Protein AF-D9VL06-F1 (afdb_monomer_lite)

Structure (mmCIF, N/CA/C/O backbone):
data_AF-D9VL06-F1
#
_entry.id   AF-D9VL06-F1
#
loop_
_atom_site.group_PDB
_atom_site.id
_atom_site.type_symbol
_atom_site.label_atom_id
_atom_site.label_alt_id
_atom_site.label_comp_id
_atom_site.label_asym_id
_atom_site.label_entity_id
_atom_site.label_seq_id
_atom_site.pdbx_PDB_ins_code
_atom_site.Cartn_x
_atom_site.Cartn_y
_atom_site.Cartn_z
_atom_site.occupancy
_atom_site.B_iso_or_equiv
_atom_site.auth_seq_id
_atom_site.auth_comp_id
_atom_site.auth_asym_id
_atom_site.auth_atom_id
_atom_site.pdbx_PDB_model_num
ATOM 1 N N . MET A 1 1 ? -12.650 -24.054 -22.545 1.00 39.91 1 MET A N 1
ATOM 2 C CA . MET A 1 1 ? -13.601 -25.017 -21.950 1.00 39.91 1 MET A CA 1
ATOM 3 C C . MET A 1 1 ? -14.525 -24.221 -21.032 1.00 39.91 1 MET A C 1
ATOM 5 O O . MET A 1 1 ? -14.039 -23.654 -20.067 1.00 39.91 1 MET A O 1
ATOM 9 N N . ARG A 1 2 ? -15.790 -24.009 -21.418 1.00 37.31 2 ARG A N 1
ATOM 10 C CA . ARG A 1 2 ? -16.759 -23.158 -20.698 1.00 37.31 2 ARG A CA 1
ATOM 11 C C . ARG A 1 2 ? -17.796 -24.065 -20.039 1.00 37.31 2 ARG A C 1
ATOM 13 O O . ARG A 1 2 ? -18.449 -24.823 -20.748 1.00 37.31 2 ARG A O 1
ATOM 20 N N . ILE A 1 3 ? -17.927 -23.996 -18.718 1.00 48.12 3 ILE A N 1
ATOM 21 C CA . ILE A 1 3 ? -18.960 -24.718 -17.970 1.00 48.12 3 ILE A CA 1
ATOM 22 C C . ILE A 1 3 ? -20.124 -23.751 -17.758 1.00 48.12 3 ILE A C 1
ATOM 24 O O . ILE A 1 3 ? -19.982 -22.718 -17.113 1.00 48.12 3 ILE A O 1
ATOM 28 N N . ILE A 1 4 ? -21.262 -24.087 -18.355 1.00 55.28 4 ILE A N 1
ATOM 29 C CA . ILE A 1 4 ? -22.570 -23.475 -18.121 1.00 55.28 4 ILE A CA 1
ATOM 30 C C . ILE A 1 4 ? -23.351 -24.499 -17.296 1.00 55.28 4 ILE A C 1
ATOM 32 O O . ILE A 1 4 ? -23.363 -25.664 -17.698 1.00 55.28 4 ILE A O 1
ATOM 36 N N . ARG A 1 5 ? -24.032 -24.080 -16.218 1.00 48.81 5 ARG A N 1
ATOM 37 C CA . ARG A 1 5 ? -25.463 -24.367 -15.959 1.00 48.81 5 ARG A CA 1
ATOM 38 C C . ARG A 1 5 ? -25.897 -23.992 -14.537 1.00 48.81 5 ARG A C 1
ATOM 40 O O . ARG A 1 5 ? -25.453 -24.569 -13.554 1.00 48.81 5 ARG A O 1
ATOM 47 N N . ASN A 1 6 ? -26.819 -23.032 -14.521 1.00 50.09 6 ASN A N 1
ATOM 48 C CA . ASN A 1 6 ? -27.829 -22.691 -13.524 1.00 50.09 6 ASN A CA 1
ATOM 49 C C . ASN A 1 6 ? -28.241 -23.837 -12.590 1.00 50.09 6 ASN A C 1
ATOM 51 O O . ASN A 1 6 ? -28.622 -24.908 -13.061 1.00 50.09 6 ASN A O 1
ATOM 55 N N . VAL A 1 7 ? -28.338 -23.537 -11.294 1.00 49.31 7 VAL A N 1
ATOM 56 C CA . VAL A 1 7 ? -29.141 -24.321 -10.351 1.00 49.31 7 VAL A CA 1
ATOM 57 C C . VAL A 1 7 ? -30.227 -23.403 -9.792 1.00 49.31 7 VAL A C 1
ATOM 59 O O . VAL A 1 7 ? -30.005 -22.637 -8.860 1.00 49.31 7 VAL A O 1
ATOM 62 N N . LEU A 1 8 ? -31.399 -23.447 -10.431 1.00 49.72 8 LEU A N 1
ATOM 63 C CA . LEU A 1 8 ? -32.665 -23.104 -9.788 1.00 49.72 8 LEU A CA 1
ATOM 64 C C . LEU A 1 8 ? -33.000 -24.229 -8.803 1.00 49.72 8 LEU A C 1
ATOM 66 O O . LEU A 1 8 ? -32.895 -25.402 -9.155 1.00 49.72 8 LEU A O 1
ATOM 70 N N . GLY A 1 9 ? -33.458 -23.871 -7.608 1.00 40.81 9 GLY A N 1
ATOM 71 C CA . GLY A 1 9 ? -33.908 -24.837 -6.610 1.00 40.81 9 GLY A CA 1
ATOM 72 C C . GLY A 1 9 ? -34.769 -24.202 -5.528 1.00 40.81 9 GLY A C 1
ATOM 73 O O . GLY A 1 9 ? -34.495 -24.371 -4.348 1.00 40.81 9 GLY A O 1
ATOM 74 N N . SER A 1 10 ? -35.785 -23.433 -5.923 1.00 49.25 10 SER A N 1
ATOM 75 C CA . SER A 1 10 ? -36.881 -23.042 -5.036 1.00 49.25 10 SER A CA 1
ATOM 76 C C . SER A 1 10 ? -37.826 -24.233 -4.874 1.00 49.25 10 SER A C 1
ATOM 78 O O . SER A 1 10 ? -38.452 -24.649 -5.846 1.00 49.25 10 SER A O 1
ATOM 80 N N . VAL A 1 11 ? -37.953 -24.769 -3.660 1.00 53.16 11 VAL A N 1
ATOM 81 C CA . VAL A 1 11 ? -39.028 -25.707 -3.308 1.00 53.16 11 VAL A CA 1
ATOM 82 C C . VAL A 1 11 ? -39.594 -25.267 -1.966 1.00 53.16 11 VAL A C 1
ATOM 84 O O . VAL A 1 11 ? -38.891 -25.237 -0.960 1.00 53.16 11 VAL A O 1
ATOM 87 N N . GLY A 1 12 ? -40.852 -24.837 -1.992 1.00 39.97 12 GLY A N 1
ATOM 88 C CA . GLY A 1 12 ? -41.603 -24.455 -0.807 1.00 39.97 12 GLY A CA 1
ATOM 89 C C . GLY A 1 12 ? -42.244 -25.651 -0.115 1.00 39.97 12 GLY A C 1
ATOM 90 O O . GLY A 1 12 ? -42.338 -26.737 -0.679 1.00 39.97 12 GLY A O 1
ATOM 91 N N . ALA A 1 13 ? -42.753 -25.410 1.088 1.00 47.31 13 ALA A N 1
ATOM 92 C CA . ALA A 1 13 ? -43.867 -26.155 1.655 1.00 47.31 13 ALA A CA 1
ATOM 93 C C . ALA A 1 13 ? -44.513 -25.292 2.744 1.00 47.31 13 ALA A C 1
ATOM 95 O O . ALA A 1 13 ? -43.945 -25.072 3.811 1.00 47.31 13 ALA A O 1
ATOM 96 N N . ALA A 1 14 ? -45.693 -24.766 2.429 1.00 45.00 14 ALA A N 1
ATOM 97 C CA . ALA A 1 14 ? -46.603 -24.170 3.390 1.00 45.00 14 ALA A CA 1
ATOM 98 C C . ALA A 1 14 ? -47.186 -25.275 4.283 1.00 45.00 14 ALA A C 1
ATOM 100 O O . ALA A 1 14 ? -47.654 -26.292 3.774 1.00 45.00 14 ALA A O 1
ATOM 101 N N . ALA A 1 15 ? -47.204 -25.059 5.597 1.00 46.97 15 ALA A N 1
ATOM 102 C CA . ALA A 1 15 ? -47.982 -25.866 6.527 1.00 46.97 15 ALA A CA 1
ATOM 103 C C . ALA A 1 15 ? -49.122 -25.001 7.074 1.00 46.97 15 ALA A C 1
ATOM 105 O O . ALA A 1 15 ? -48.915 -24.120 7.906 1.00 46.97 15 ALA A O 1
ATOM 106 N N . ALA A 1 16 ? -50.325 -25.235 6.555 1.00 49.78 16 ALA A N 1
ATOM 107 C CA . ALA A 1 16 ? -51.566 -24.745 7.130 1.00 49.78 16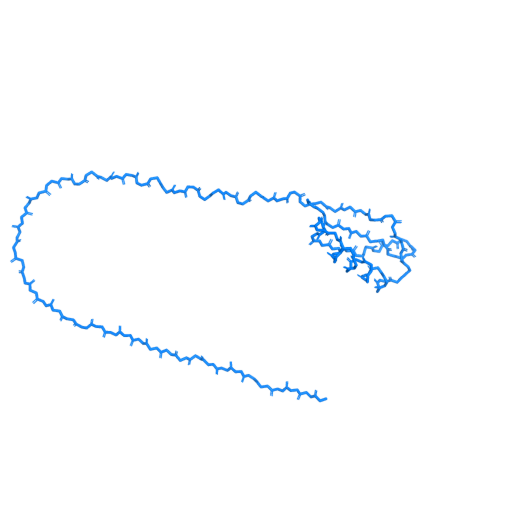 ALA A CA 1
ATOM 108 C C . ALA A 1 16 ? -51.993 -25.691 8.263 1.00 49.78 16 ALA A C 1
ATOM 110 O O . ALA A 1 16 ? -52.064 -26.901 8.051 1.00 49.78 16 ALA A O 1
ATOM 111 N N . LEU A 1 17 ? -52.316 -25.154 9.442 1.00 44.66 17 LEU A N 1
ATOM 112 C CA . LEU A 1 17 ? -53.091 -25.869 10.457 1.00 44.66 17 LEU A CA 1
ATOM 113 C C . LEU A 1 17 ? -54.409 -25.135 10.686 1.00 44.66 17 LEU A C 1
ATOM 115 O O . LEU A 1 17 ? -54.441 -23.947 11.000 1.00 44.66 17 LEU A O 1
ATOM 119 N N . ALA A 1 18 ? -55.491 -25.878 10.485 1.00 49.19 18 ALA A N 1
ATOM 120 C CA . ALA A 1 18 ? -56.860 -25.431 10.611 1.00 49.19 18 ALA A CA 1
ATOM 121 C C . ALA A 1 18 ? -57.425 -25.726 12.014 1.00 49.19 18 ALA A C 1
ATOM 123 O O . ALA A 1 18 ? -57.203 -26.799 12.563 1.00 49.19 18 ALA A O 1
ATOM 124 N N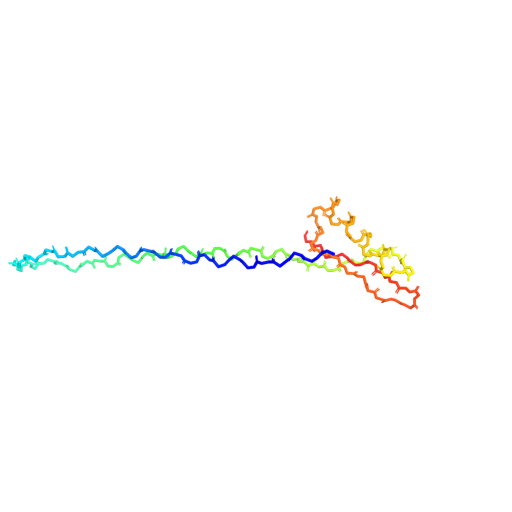 . LEU A 1 19 ? -58.224 -24.766 12.490 1.00 45.94 19 LEU A N 1
ATOM 125 C CA . LEU A 1 19 ? -59.485 -24.894 13.237 1.00 45.94 19 LEU A CA 1
ATOM 126 C C . LEU A 1 19 ? -59.538 -25.592 14.616 1.00 45.94 19 LEU A C 1
ATOM 128 O O . LEU A 1 19 ? -59.469 -26.811 14.720 1.00 45.94 19 LEU A O 1
ATOM 132 N N . ALA A 1 20 ? -59.948 -24.823 15.633 1.00 39.97 20 ALA A N 1
ATOM 133 C CA . ALA A 1 20 ? -60.982 -25.240 16.589 1.00 39.97 20 ALA A CA 1
ATOM 134 C C . ALA A 1 20 ? -61.674 -24.002 17.196 1.00 39.97 20 ALA A C 1
ATOM 136 O O . ALA A 1 20 ? -61.021 -23.097 17.710 1.00 39.97 20 ALA A O 1
ATOM 137 N N . ILE A 1 21 ? -63.003 -23.962 17.090 1.00 51.47 21 ILE A N 1
ATOM 138 C CA . ILE A 1 21 ? -63.904 -22.918 17.596 1.00 51.47 21 ILE A CA 1
ATOM 139 C C . ILE A 1 21 ? -64.467 -23.394 18.938 1.00 51.47 21 ILE A C 1
ATOM 141 O O . ILE A 1 21 ? -65.059 -24.468 18.968 1.00 51.47 21 ILE A O 1
ATOM 145 N N . THR A 1 22 ? -64.402 -22.582 19.996 1.00 42.94 22 THR A N 1
ATOM 146 C CA . THR A 1 22 ? -65.333 -22.669 21.141 1.00 42.94 22 THR A CA 1
ATOM 147 C C . THR A 1 22 ? -65.564 -21.288 21.755 1.00 42.94 22 THR A C 1
ATOM 149 O O . THR A 1 22 ? -64.626 -20.520 21.950 1.00 42.94 22 THR A O 1
ATOM 152 N N . ALA A 1 23 ? -66.834 -20.983 22.021 1.00 40.19 23 ALA A N 1
ATOM 153 C CA . ALA A 1 23 ? -67.360 -19.687 22.429 1.00 40.19 23 ALA A CA 1
ATOM 154 C C . ALA A 1 23 ? -67.140 -19.325 23.921 1.00 40.19 23 ALA A C 1
ATOM 156 O O . ALA A 1 23 ? -67.032 -20.190 24.784 1.00 40.19 23 ALA A O 1
ATOM 157 N N . THR A 1 24 ? -67.131 -18.005 24.145 1.00 49.12 24 THR A N 1
ATOM 158 C CA . THR A 1 24 ? -67.166 -17.130 25.349 1.00 49.12 24 THR A CA 1
ATOM 159 C C . THR A 1 24 ? -67.880 -17.628 26.625 1.00 49.12 24 THR A C 1
ATOM 161 O O . THR A 1 24 ? -68.875 -18.344 26.519 1.00 49.12 24 THR A O 1
ATOM 164 N N . PRO A 1 25 ? -67.484 -17.135 27.825 1.00 43.47 25 PRO A N 1
ATOM 165 C CA . PRO A 1 25 ? -68.121 -15.927 28.391 1.00 43.47 25 PRO A CA 1
ATOM 166 C C . PRO A 1 25 ? -67.163 -14.869 28.987 1.00 43.47 25 PRO A C 1
ATOM 168 O O . PRO A 1 25 ? -66.007 -15.129 29.305 1.00 43.47 25 PRO A O 1
ATOM 171 N N . ALA A 1 26 ? -67.695 -13.650 29.113 1.00 52.34 26 ALA A N 1
ATOM 172 C CA . ALA A 1 26 ? -67.057 -12.439 29.621 1.00 52.34 26 ALA A CA 1
ATOM 173 C C . ALA A 1 26 ? 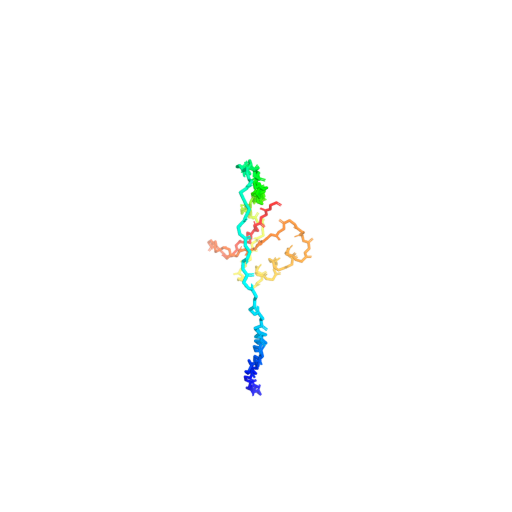-66.636 -12.515 31.103 1.00 52.34 26 ALA A C 1
ATOM 175 O O . ALA A 1 26 ? -67.406 -12.965 31.950 1.00 52.34 26 ALA A O 1
ATOM 176 N N . ALA A 1 27 ? -65.465 -11.952 31.417 1.00 41.81 27 ALA A N 1
ATOM 177 C CA . ALA A 1 27 ? -65.058 -11.558 32.764 1.00 41.81 27 ALA A CA 1
ATOM 178 C C . ALA A 1 27 ? -64.237 -10.259 32.686 1.00 41.81 27 ALA A C 1
ATOM 180 O O . ALA A 1 27 ? -63.230 -10.184 31.985 1.00 41.81 27 ALA A O 1
ATOM 181 N N . ALA A 1 28 ? -64.704 -9.222 33.378 1.00 51.72 28 ALA A N 1
ATOM 182 C CA . ALA A 1 28 ? -64.006 -7.954 33.539 1.00 51.72 28 ALA A CA 1
ATOM 183 C C . ALA A 1 28 ? -62.849 -8.103 34.541 1.00 51.72 28 ALA A C 1
ATOM 185 O O . ALA A 1 28 ? -63.082 -8.580 35.650 1.00 51.72 28 ALA A O 1
ATOM 186 N N . ALA A 1 29 ? -61.637 -7.652 34.194 1.00 40.28 29 ALA A N 1
ATOM 187 C CA . ALA A 1 29 ? -60.569 -7.405 35.167 1.00 40.28 29 ALA A CA 1
ATOM 188 C C . ALA A 1 29 ? -59.453 -6.490 34.613 1.00 40.28 29 ALA A C 1
ATOM 190 O O . ALA A 1 29 ? -58.722 -6.880 33.713 1.00 40.28 29 ALA A O 1
ATOM 191 N N . ALA A 1 30 ? -59.343 -5.313 35.245 1.00 43.62 30 ALA A N 1
ATOM 192 C CA . ALA A 1 30 ? -58.181 -4.436 35.459 1.00 43.62 30 ALA A CA 1
ATOM 193 C C . ALA A 1 30 ? -57.375 -3.852 34.264 1.00 43.62 30 ALA A C 1
ATOM 195 O O . ALA A 1 30 ? -57.004 -4.563 33.333 1.00 43.62 30 ALA A O 1
ATOM 196 N N . PRO A 1 31 ? -56.994 -2.554 34.321 1.00 42.50 31 PRO A N 1
ATOM 197 C CA . PRO A 1 31 ? -56.030 -1.982 33.388 1.00 42.50 31 PRO A CA 1
ATOM 198 C C . PRO A 1 31 ? -54.645 -2.586 33.649 1.00 42.50 31 PRO A C 1
ATOM 200 O O . PRO A 1 31 ? -54.041 -2.371 34.700 1.00 42.50 31 PRO A O 1
ATOM 203 N N . ALA A 1 32 ? -54.143 -3.360 32.687 1.00 43.59 32 ALA A N 1
ATOM 204 C CA . ALA A 1 32 ? -52.770 -3.836 32.693 1.00 43.59 32 ALA A CA 1
ATOM 205 C C . ALA A 1 32 ? -51.832 -2.636 32.512 1.00 43.59 32 ALA A C 1
ATOM 207 O O . ALA A 1 32 ? -51.859 -1.960 31.483 1.00 43.59 32 ALA A O 1
ATOM 208 N N . ALA A 1 33 ? -51.019 -2.362 33.532 1.00 49.59 33 ALA A N 1
ATOM 209 C CA . ALA A 1 33 ? -49.938 -1.397 33.452 1.00 49.59 33 ALA A CA 1
ATOM 210 C C . ALA A 1 33 ? -49.018 -1.784 32.285 1.00 49.59 33 ALA A C 1
ATOM 212 O O . ALA A 1 33 ? -48.392 -2.845 32.296 1.00 49.59 33 ALA A O 1
ATOM 213 N N . THR A 1 34 ? -48.957 -0.932 31.265 1.00 48.75 34 THR A N 1
ATOM 214 C CA . THR A 1 34 ? -47.991 -1.040 30.176 1.00 48.75 34 THR A CA 1
ATOM 215 C C . THR A 1 34 ? -46.601 -0.859 30.766 1.00 48.75 34 THR A C 1
ATOM 217 O O . THR A 1 34 ? -46.160 0.262 31.017 1.00 48.75 34 THR A O 1
ATOM 220 N N . ALA A 1 35 ? -45.919 -1.972 31.025 1.00 51.50 35 ALA A N 1
ATOM 221 C CA . ALA A 1 35 ? -44.491 -1.965 31.264 1.00 51.50 35 ALA A CA 1
ATOM 222 C C . ALA A 1 35 ? -43.825 -1.439 29.988 1.00 51.50 35 ALA A C 1
ATOM 224 O O . ALA A 1 35 ? -43.812 -2.114 28.958 1.00 51.50 35 ALA A O 1
ATOM 225 N N . SER A 1 36 ? -43.318 -0.209 30.047 1.00 51.03 36 SER A N 1
ATOM 226 C CA . SER A 1 36 ? -42.441 0.338 29.019 1.00 51.03 36 SER A CA 1
ATOM 227 C C . SER A 1 36 ? -41.179 -0.514 28.988 1.00 51.03 36 SER A C 1
ATOM 229 O O . SER A 1 36 ? -40.263 -0.326 29.786 1.00 51.03 36 SER A O 1
ATOM 231 N N . VAL A 1 37 ? -41.155 -1.493 28.087 1.00 50.72 37 VAL A N 1
ATOM 232 C CA . VAL A 1 37 ? -39.937 -2.213 27.736 1.00 50.72 37 VAL A CA 1
ATOM 233 C C . VAL A 1 37 ? -39.025 -1.183 27.085 1.00 50.72 37 VAL A C 1
ATOM 235 O O . VAL A 1 37 ? -39.258 -0.759 25.955 1.00 50.72 37 VAL A O 1
ATOM 238 N N . VAL A 1 38 ? -38.014 -0.730 27.828 1.00 59.31 38 VAL A N 1
ATOM 239 C CA . VAL A 1 38 ? -36.886 -0.001 27.252 1.00 59.31 38 VAL A CA 1
ATOM 240 C C . VAL A 1 38 ? -36.263 -0.952 26.239 1.00 59.31 38 VAL A C 1
ATOM 242 O O . VAL A 1 38 ? -35.669 -1.964 26.611 1.00 59.31 38 VAL A O 1
ATOM 245 N N . ALA A 1 39 ? -36.483 -0.673 24.955 1.00 60.75 39 ALA A N 1
ATOM 246 C CA . ALA A 1 39 ? -35.810 -1.389 23.889 1.00 60.75 39 ALA A CA 1
ATOM 247 C C . ALA A 1 39 ? -34.299 -1.253 24.129 1.00 60.75 39 ALA A C 1
ATOM 249 O O . ALA A 1 39 ? -33.843 -0.139 24.405 1.00 60.75 39 ALA A O 1
ATOM 250 N N . PRO A 1 40 ? -33.516 -2.344 24.061 1.00 57.03 40 PRO A N 1
ATOM 251 C CA . PRO A 1 40 ? -32.072 -2.221 24.116 1.00 57.03 40 PRO A CA 1
ATOM 252 C C . PRO A 1 40 ? -31.657 -1.324 22.954 1.00 57.03 40 PRO A C 1
ATOM 254 O O . PRO A 1 40 ? -31.856 -1.670 21.788 1.00 57.03 40 PRO A O 1
ATOM 257 N N . THR A 1 41 ? -31.134 -0.142 23.269 1.00 65.06 41 THR A N 1
ATOM 258 C CA . THR A 1 41 ? -30.496 0.718 22.282 1.00 65.06 41 THR A CA 1
ATOM 259 C C . THR A 1 41 ? -29.351 -0.103 21.715 1.00 65.06 41 THR A C 1
ATOM 261 O O . THR A 1 41 ? -28.400 -0.416 22.434 1.00 65.06 41 THR A O 1
ATOM 264 N N . ALA A 1 42 ? -29.479 -0.543 20.463 1.00 65.25 42 ALA A N 1
ATOM 265 C CA . ALA A 1 42 ? -28.385 -1.190 19.766 1.00 65.25 42 ALA A CA 1
ATOM 266 C C . ALA A 1 42 ? -27.206 -0.218 19.822 1.00 65.25 42 ALA A C 1
ATOM 268 O O . ALA A 1 42 ? -27.300 0.890 19.295 1.00 65.25 42 ALA A O 1
ATOM 269 N N . ALA A 1 43 ? -26.147 -0.591 20.544 1.00 64.06 43 ALA A N 1
ATOM 270 C CA . ALA A 1 43 ? -24.918 0.179 20.547 1.00 64.06 43 ALA A CA 1
ATOM 271 C C . ALA A 1 43 ? -24.474 0.287 19.089 1.00 64.06 43 ALA A C 1
ATOM 273 O O . ALA A 1 43 ? -24.269 -0.735 18.428 1.00 64.06 43 ALA A O 1
ATOM 274 N N . GLU A 1 44 ? -24.417 1.514 18.574 1.00 64.19 44 GLU A N 1
ATOM 275 C CA . GLU A 1 44 ? -23.932 1.770 17.226 1.00 64.19 44 GLU A CA 1
ATOM 276 C C . GLU A 1 44 ? -22.553 1.110 17.107 1.00 64.19 44 GLU A C 1
ATOM 278 O O . GLU A 1 44 ? -21.705 1.329 17.985 1.00 64.19 44 GLU A O 1
ATOM 283 N N . PRO A 1 45 ? -22.321 0.247 16.100 1.00 57.56 45 PRO A N 1
ATOM 284 C CA . PRO A 1 45 ? -21.016 -0.361 15.931 1.00 57.56 45 PRO A CA 1
ATOM 285 C C . PRO A 1 45 ? -20.018 0.779 15.782 1.00 57.56 45 PRO A C 1
ATOM 287 O O . PRO A 1 45 ? -20.152 1.617 14.891 1.00 57.56 45 PRO A O 1
ATOM 290 N N . SER A 1 46 ? -19.058 0.847 16.701 1.00 61.16 46 SER A N 1
ATOM 291 C CA . SER A 1 46 ? -18.029 1.875 16.685 1.00 61.16 46 SER A CA 1
ATOM 292 C C . SER A 1 46 ? -17.283 1.756 15.360 1.00 61.16 46 SER A C 1
ATOM 294 O O . SER A 1 46 ? -16.507 0.821 15.163 1.00 61.16 46 SER A O 1
ATOM 296 N N . ALA A 1 47 ? -17.577 2.651 14.415 1.00 64.81 47 ALA A N 1
ATOM 297 C CA . ALA A 1 47 ? -16.895 2.676 13.136 1.00 64.81 47 ALA A CA 1
ATOM 298 C C . ALA A 1 47 ? -15.420 2.977 13.418 1.00 64.81 47 ALA A C 1
ATOM 300 O O . ALA A 1 47 ? -15.083 4.058 13.905 1.00 64.81 47 ALA A O 1
ATOM 301 N N . LEU A 1 48 ? -14.545 2.002 13.162 1.00 70.81 48 LEU A N 1
ATOM 302 C CA . LEU A 1 48 ? -13.103 2.219 13.212 1.00 70.81 48 LEU A CA 1
ATOM 303 C C . LEU A 1 48 ? -12.777 3.377 12.265 1.00 70.81 48 LEU A C 1
ATOM 305 O O . LEU A 1 48 ? -13.229 3.394 11.117 1.00 70.81 48 LEU A O 1
ATOM 309 N N . ALA A 1 49 ? -12.038 4.373 12.755 1.00 80.56 49 ALA A N 1
ATOM 310 C CA . ALA A 1 49 ? -11.660 5.530 11.958 1.00 80.56 49 ALA A CA 1
ATOM 311 C C . ALA A 1 49 ? -10.637 5.100 10.896 1.00 80.56 49 ALA A C 1
ATOM 313 O O . ALA A 1 49 ? -9.432 5.097 11.136 1.00 80.56 49 ALA A O 1
ATOM 314 N N . LEU A 1 50 ? -11.132 4.710 9.721 1.00 90.31 50 LEU A N 1
ATOM 315 C CA . LEU A 1 50 ? -10.301 4.290 8.601 1.00 90.31 50 LEU A CA 1
ATOM 316 C C . LEU A 1 50 ? -9.673 5.508 7.912 1.00 90.31 50 LEU A C 1
ATOM 318 O O . LEU A 1 50 ? -10.381 6.408 7.457 1.00 90.31 50 LEU A O 1
ATOM 322 N N . TYR A 1 51 ? -8.350 5.516 7.765 1.00 91.69 51 TYR A N 1
ATOM 323 C CA . TYR A 1 51 ? -7.601 6.570 7.080 1.00 91.69 51 TYR A CA 1
ATOM 324 C C . TYR A 1 51 ? -6.668 6.005 6.008 1.00 91.69 51 TYR A C 1
ATOM 326 O O . TYR A 1 51 ? -6.151 4.895 6.111 1.00 91.69 51 TYR A O 1
ATOM 334 N N . TRP A 1 52 ? -6.432 6.792 4.958 1.00 94.69 52 TRP A N 1
ATOM 335 C CA . TRP A 1 52 ? -5.517 6.435 3.875 1.00 94.69 52 TRP A CA 1
ATOM 336 C C . TRP A 1 52 ? -4.111 6.961 4.156 1.00 94.69 52 TRP A C 1
ATOM 338 O O . TRP A 1 52 ? -3.921 8.155 4.377 1.00 94.69 52 TRP A O 1
ATOM 348 N N . SER A 1 53 ? -3.118 6.079 4.089 1.00 94.75 53 SER A N 1
ATOM 349 C CA . SER A 1 53 ? -1.710 6.401 4.312 1.00 94.75 53 SER A CA 1
ATOM 350 C C . SER A 1 53 ? -0.854 5.919 3.135 1.00 94.75 53 SER A C 1
ATOM 352 O O . SER A 1 53 ? -0.982 4.759 2.731 1.00 94.75 53 SER A O 1
ATOM 354 N N . PRO A 1 54 ? 0.012 6.771 2.557 1.00 94.06 54 PRO A N 1
ATOM 355 C CA . PRO A 1 54 ? 0.913 6.345 1.500 1.00 94.06 54 PRO A CA 1
ATOM 356 C C . PRO A 1 54 ? 2.005 5.448 2.083 1.00 94.06 54 PRO A C 1
ATOM 358 O O . PRO A 1 54 ? 2.627 5.759 3.098 1.00 94.06 54 PRO A O 1
ATOM 361 N N . THR A 1 55 ? 2.293 4.352 1.399 1.00 90.38 55 THR A N 1
ATOM 362 C CA . THR A 1 55 ? 3.569 3.664 1.581 1.00 90.38 55 THR A CA 1
ATOM 363 C C . THR A 1 55 ? 4.623 4.446 0.800 1.00 90.38 55 THR A C 1
ATOM 365 O O . THR A 1 55 ? 4.365 4.903 -0.313 1.00 90.38 55 THR A O 1
ATOM 368 N N . ASN A 1 56 ? 5.827 4.606 1.348 1.00 92.25 56 ASN A N 1
ATOM 369 C CA . ASN A 1 56 ? 6.951 5.243 0.643 1.00 92.25 56 ASN A CA 1
ATOM 370 C C . ASN A 1 56 ? 7.519 4.352 -0.487 1.00 92.25 56 ASN A C 1
ATOM 372 O O . ASN A 1 56 ? 8.705 4.419 -0.797 1.00 92.25 56 ASN A O 1
ATOM 376 N N . GLN A 1 57 ? 6.687 3.489 -1.077 1.00 92.69 57 GLN A N 1
ATOM 377 C CA . GLN A 1 57 ? 7.036 2.597 -2.173 1.00 92.69 57 GLN A CA 1
ATOM 378 C C . GLN A 1 57 ? 6.435 3.122 -3.477 1.00 92.69 57 GLN A C 1
ATOM 380 O O . GLN A 1 57 ? 5.247 3.454 -3.548 1.00 92.69 57 GLN A O 1
ATOM 385 N N . TYR A 1 58 ? 7.277 3.167 -4.504 1.00 95.62 58 TYR A N 1
ATOM 386 C CA . TYR A 1 58 ? 6.935 3.622 -5.844 1.00 95.62 58 TYR A CA 1
ATOM 387 C C . TYR A 1 58 ? 7.169 2.487 -6.832 1.00 95.62 58 TYR A C 1
ATOM 389 O O . TYR A 1 58 ? 8.168 1.772 -6.747 1.00 95.62 58 TYR A O 1
ATOM 397 N N . PHE A 1 59 ? 6.239 2.336 -7.766 1.00 95.69 59 PHE A N 1
ATOM 398 C CA . PHE A 1 59 ? 6.227 1.259 -8.741 1.00 95.69 59 PHE A CA 1
ATOM 399 C C . PHE A 1 59 ? 6.014 1.837 -10.132 1.00 95.69 59 PHE A C 1
ATOM 401 O O . PHE A 1 59 ? 5.119 2.650 -10.339 1.00 95.69 59 PHE A O 1
ATOM 408 N N . THR A 1 60 ? 6.794 1.387 -11.108 1.00 96.25 60 THR A N 1
ATOM 409 C CA . THR A 1 60 ? 6.609 1.791 -12.510 1.00 96.25 60 THR A CA 1
ATOM 410 C C . THR A 1 60 ? 5.301 1.240 -13.083 1.00 96.25 60 THR A C 1
ATOM 412 O O . THR A 1 60 ? 4.620 1.914 -13.852 1.00 96.25 60 THR A O 1
ATOM 415 N N . TYR A 1 61 ? 4.917 0.027 -12.677 1.00 95.62 61 TYR A N 1
ATOM 416 C CA . TYR A 1 61 ? 3.747 -0.678 -13.193 1.00 95.62 61 TYR A CA 1
ATOM 417 C C . TYR A 1 61 ? 2.677 -0.839 -12.120 1.00 95.62 61 TYR A C 1
ATOM 419 O O . TYR A 1 61 ? 2.976 -1.183 -10.973 1.00 95.62 61 TYR A O 1
ATOM 427 N N . LYS A 1 62 ? 1.412 -0.655 -12.518 1.00 94.75 62 LYS A N 1
ATOM 428 C CA . LYS A 1 62 ? 0.268 -0.834 -11.619 1.00 94.75 62 LYS A CA 1
ATOM 429 C C . LYS A 1 62 ? 0.205 -2.260 -11.060 1.00 94.75 62 LYS A C 1
ATOM 431 O O . LYS A 1 62 ? -0.005 -2.410 -9.867 1.00 94.75 62 LYS A O 1
ATOM 436 N N . SER A 1 63 ? 0.477 -3.278 -11.881 1.00 96.75 63 SER A N 1
ATOM 437 C CA . SER A 1 63 ? 0.452 -4.685 -11.452 1.00 96.75 63 SER A CA 1
ATOM 438 C C . SER A 1 63 ? 1.393 -4.961 -10.279 1.00 96.75 63 SER A C 1
ATOM 440 O O . SER A 1 63 ? 0.973 -5.536 -9.287 1.00 96.75 63 SER A O 1
ATOM 442 N N . THR A 1 64 ? 2.633 -4.466 -10.331 1.00 97.00 64 THR A N 1
ATOM 443 C CA . THR A 1 64 ? 3.600 -4.633 -9.233 1.00 97.00 64 THR A CA 1
ATOM 444 C C . THR A 1 64 ? 3.158 -3.906 -7.962 1.00 97.00 64 THR A C 1
ATOM 446 O O . THR A 1 64 ? 3.409 -4.376 -6.853 1.00 97.00 64 THR A O 1
ATOM 449 N N . CYS A 1 65 ? 2.490 -2.759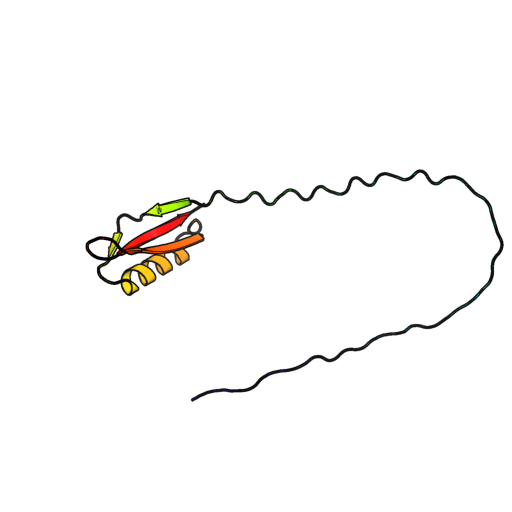 -8.112 1.00 96.81 65 CYS A N 1
ATOM 450 C CA . CYS A 1 65 ? 1.889 -2.055 -6.986 1.00 96.81 65 CYS A CA 1
ATOM 451 C C . CYS A 1 65 ? 0.729 -2.858 -6.374 1.00 96.81 65 CYS A C 1
ATOM 453 O O . CYS A 1 65 ? 0.661 -2.979 -5.151 1.00 96.81 65 CYS A O 1
ATOM 455 N N . ASP A 1 66 ? -0.144 -3.436 -7.206 1.00 96.69 66 ASP A N 1
ATOM 456 C CA . ASP A 1 66 ? -1.269 -4.261 -6.756 1.00 96.69 66 ASP A CA 1
ATOM 457 C C . ASP A 1 66 ? -0.774 -5.530 -6.041 1.00 96.69 66 ASP A C 1
ATOM 459 O O . ASP A 1 66 ? -1.260 -5.828 -4.951 1.00 96.69 66 ASP A O 1
ATOM 463 N N . ASP A 1 67 ? 0.240 -6.217 -6.584 1.00 97.81 67 ASP A N 1
ATOM 464 C CA . ASP A 1 67 ? 0.874 -7.386 -5.953 1.00 97.81 67 ASP A CA 1
ATOM 465 C C . ASP A 1 67 ? 1.437 -7.036 -4.568 1.00 97.81 67 ASP A C 1
ATOM 467 O O . ASP A 1 67 ? 1.279 -7.783 -3.597 1.00 97.81 67 ASP A O 1
ATOM 471 N N . ARG A 1 68 ? 2.073 -5.861 -4.439 1.00 97.12 68 ARG A N 1
ATOM 472 C CA . ARG A 1 68 ? 2.563 -5.388 -3.140 1.00 97.12 68 ARG A CA 1
ATOM 473 C C . ARG A 1 68 ? 1.415 -5.047 -2.191 1.00 97.12 68 ARG A C 1
ATOM 475 O O . ARG A 1 68 ? 1.534 -5.309 -0.995 1.00 97.12 68 ARG A O 1
ATOM 482 N N . GLY A 1 69 ? 0.341 -4.446 -2.691 1.00 96.44 69 GLY A N 1
ATOM 483 C CA . GLY A 1 69 ? -0.849 -4.138 -1.904 1.00 96.44 69 GLY A CA 1
ATOM 484 C C . GLY A 1 69 ? -1.515 -5.393 -1.338 1.00 96.44 69 GLY A C 1
ATOM 485 O O . GLY A 1 69 ? -1.798 -5.434 -0.141 1.00 96.44 69 GLY A O 1
ATOM 486 N N . ALA A 1 70 ? -1.638 -6.444 -2.153 1.00 96.62 70 ALA A N 1
ATOM 487 C CA . ALA A 1 70 ? -2.109 -7.757 -1.715 1.00 96.62 70 ALA A CA 1
ATOM 488 C C . ALA A 1 70 ? -1.197 -8.350 -0.628 1.00 96.62 70 ALA A C 1
ATOM 490 O O . ALA A 1 70 ? -1.673 -8.766 0.423 1.00 96.62 70 ALA A O 1
ATOM 491 N N . TRP A 1 71 ? 0.127 -8.268 -0.801 1.00 96.69 71 TRP A N 1
ATOM 492 C CA . TRP A 1 71 ? 1.058 -8.692 0.248 1.00 96.69 71 TRP A CA 1
ATOM 493 C C . TRP A 1 71 ? 0.837 -7.938 1.573 1.00 96.69 71 TRP A C 1
ATOM 495 O O . TRP A 1 71 ? 0.888 -8.551 2.638 1.00 96.69 71 TRP A O 1
ATOM 505 N N . TYR A 1 72 ? 0.561 -6.628 1.545 1.00 95.81 72 TYR A N 1
ATOM 506 C CA . TYR A 1 72 ? 0.248 -5.875 2.769 1.00 95.81 72 TYR A CA 1
ATOM 507 C C . TYR A 1 72 ? -1.034 -6.358 3.442 1.00 95.81 72 TYR A C 1
ATOM 509 O O . TYR A 1 72 ? -1.055 -6.469 4.665 1.00 95.81 72 TYR A O 1
ATOM 517 N N . TRP A 1 73 ? -2.067 -6.651 2.658 1.00 93.62 73 TRP A N 1
ATOM 518 C CA . TRP A 1 73 ? -3.314 -7.219 3.158 1.00 93.62 73 TRP A CA 1
ATOM 519 C C . TRP A 1 73 ? -3.094 -8.560 3.868 1.00 93.62 73 TRP A C 1
ATOM 521 O O . TRP A 1 73 ? -3.585 -8.756 4.975 1.00 93.62 73 TRP A O 1
ATOM 531 N N . ASP A 1 74 ? -2.285 -9.447 3.285 1.00 95.94 74 ASP A N 1
ATOM 532 C CA . ASP A 1 74 ? -2.020 -10.770 3.863 1.00 95.94 74 ASP A CA 1
ATOM 533 C C . ASP A 1 74 ? -1.108 -10.729 5.105 1.00 95.94 74 ASP A C 1
ATOM 535 O O . ASP A 1 74 ? -1.158 -11.628 5.944 1.00 95.94 74 ASP A O 1
ATOM 539 N N . ASN A 1 75 ? -0.254 -9.704 5.239 1.00 96.56 75 ASN A N 1
ATOM 540 C CA . ASN A 1 75 ? 0.770 -9.639 6.293 1.00 96.56 75 ASN A CA 1
ATOM 541 C C . ASN A 1 75 ? 0.427 -8.682 7.446 1.00 96.56 75 ASN A C 1
ATOM 543 O O . ASN A 1 75 ? 1.051 -8.763 8.505 1.00 96.56 75 ASN A O 1
ATOM 547 N N . TYR A 1 76 ? -0.532 -7.769 7.267 1.00 93.12 76 TYR A N 1
ATOM 548 C CA . TYR A 1 76 ? -0.854 -6.742 8.256 1.00 93.12 76 TYR A CA 1
ATOM 549 C C . TYR A 1 76 ? -2.354 -6.685 8.546 1.00 93.12 76 TYR A C 1
ATOM 551 O O . TYR A 1 76 ? -3.144 -6.204 7.742 1.00 93.12 76 TYR A O 1
ATOM 559 N N . ALA A 1 77 ? -2.731 -7.067 9.768 1.00 91.81 77 ALA A N 1
ATOM 560 C CA . ALA A 1 77 ? -4.125 -7.078 10.222 1.00 91.81 77 ALA A CA 1
ATOM 561 C C . ALA A 1 77 ? -4.778 -5.685 10.325 1.00 91.81 77 ALA A C 1
ATOM 563 O O . ALA A 1 77 ? -5.992 -5.585 10.458 1.00 91.81 77 ALA A O 1
ATOM 564 N N . ASN A 1 78 ? -3.988 -4.607 10.286 1.00 91.12 78 ASN A N 1
ATOM 565 C CA . ASN A 1 78 ? -4.482 -3.230 10.317 1.00 91.12 78 ASN A CA 1
ATOM 566 C C . ASN A 1 78 ? -4.637 -2.608 8.920 1.00 91.12 78 ASN A C 1
ATOM 568 O O . ASN A 1 78 ? -4.798 -1.393 8.816 1.00 91.12 78 ASN A O 1
ATOM 572 N N . VAL A 1 79 ? -4.525 -3.401 7.853 1.00 94.06 79 VAL A N 1
ATOM 573 C CA . VAL A 1 79 ? -4.763 -2.961 6.476 1.00 94.06 79 VAL A CA 1
ATOM 574 C C . VAL A 1 79 ? -6.151 -3.434 6.050 1.00 94.06 79 VAL A C 1
ATOM 576 O O . VAL A 1 79 ? -6.413 -4.626 5.983 1.00 94.06 79 VAL A O 1
ATOM 579 N N . TYR A 1 80 ? -7.030 -2.479 5.752 1.00 93.31 80 TYR A N 1
ATOM 580 C CA . TYR A 1 80 ? -8.439 -2.700 5.396 1.00 93.31 80 TYR A CA 1
ATOM 581 C C . TYR A 1 80 ? -8.747 -2.443 3.918 1.00 93.31 80 TYR A C 1
ATOM 583 O O . TYR A 1 80 ? -9.823 -2.795 3.438 1.00 93.31 80 TYR A O 1
ATOM 591 N N . SER A 1 81 ? -7.801 -1.872 3.183 1.00 95.06 81 SER A N 1
ATOM 592 C CA . SER A 1 81 ? -7.826 -1.784 1.726 1.00 95.06 81 SER A CA 1
ATOM 593 C C . SER A 1 81 ? -6.466 -1.291 1.237 1.00 95.06 81 SER A C 1
ATOM 595 O O . SER A 1 81 ? -5.658 -0.780 2.021 1.00 95.06 81 SER A O 1
ATOM 597 N N . TRP A 1 82 ? -6.212 -1.400 -0.060 1.00 96.06 82 TRP A N 1
ATOM 598 C CA . TRP A 1 82 ? -5.071 -0.768 -0.707 1.00 96.06 82 TRP A CA 1
ATOM 599 C C . TRP A 1 82 ? -5.481 -0.159 -2.042 1.00 96.06 82 TRP A C 1
ATOM 601 O O . TRP A 1 82 ? -6.461 -0.566 -2.660 1.00 96.06 82 TRP A O 1
ATOM 611 N N . ASP A 1 83 ? -4.729 0.845 -2.472 1.00 96.19 83 ASP A N 1
ATOM 612 C CA . ASP A 1 83 ? -4.990 1.571 -3.703 1.00 96.19 83 ASP A CA 1
ATOM 613 C C . ASP A 1 83 ? -3.676 2.014 -4.348 1.00 96.19 83 ASP A C 1
ATOM 615 O O . ASP A 1 83 ? -2.770 2.531 -3.689 1.00 96.19 83 ASP A O 1
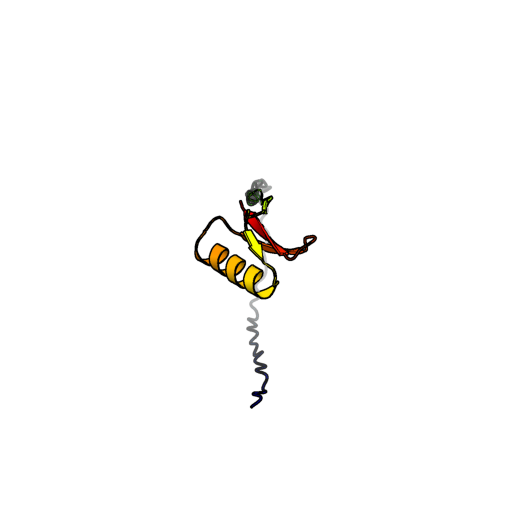ATOM 619 N N . CYS A 1 84 ? -3.570 1.815 -5.656 1.00 96.50 84 CYS A N 1
ATOM 620 C CA . CYS A 1 84 ? -2.394 2.174 -6.437 1.00 96.50 84 CYS A CA 1
ATOM 621 C C . CYS A 1 84 ? -2.663 3.479 -7.169 1.00 96.50 84 CYS A C 1
ATOM 623 O O . CYS A 1 84 ? -3.231 3.490 -8.263 1.00 96.50 84 CYS A O 1
ATOM 625 N N . ARG A 1 85 ? -2.246 4.590 -6.556 1.00 96.06 85 ARG A N 1
ATOM 626 C CA . ARG A 1 85 ? -2.520 5.928 -7.084 1.00 96.06 85 ARG A CA 1
ATOM 627 C C . ARG A 1 85 ? -1.437 6.353 -8.064 1.00 96.06 85 ARG A C 1
ATOM 629 O O . ARG A 1 85 ? -0.258 6.265 -7.710 1.00 96.06 85 ARG A O 1
ATOM 636 N N . PRO A 1 86 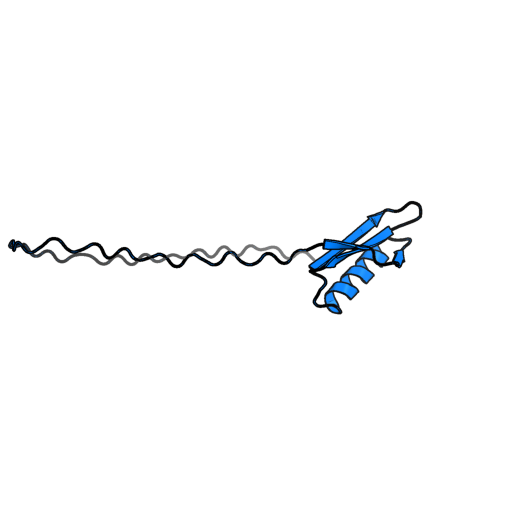? -1.803 6.843 -9.258 1.00 95.25 86 PRO A N 1
ATOM 637 C CA . PRO A 1 86 ? -0.829 7.332 -10.218 1.00 95.25 86 PRO A CA 1
ATOM 638 C C . PRO A 1 86 ? -0.081 8.553 -9.665 1.00 95.25 86 PRO A C 1
ATOM 640 O O . PRO A 1 86 ? -0.635 9.396 -8.957 1.00 95.25 86 PRO A O 1
ATOM 643 N N . THR A 1 87 ? 1.195 8.629 -10.008 1.00 93.50 87 THR A N 1
ATOM 644 C CA . THR A 1 87 ? 2.117 9.741 -9.758 1.00 93.50 87 THR A CA 1
ATOM 645 C C . THR A 1 87 ? 2.773 10.148 -11.079 1.00 93.50 87 THR A C 1
ATOM 647 O O . THR A 1 87 ? 2.550 9.494 -12.095 1.00 93.50 87 THR A O 1
ATOM 650 N N . SER A 1 88 ? 3.597 11.197 -11.083 1.00 92.56 88 SER A N 1
ATOM 651 C CA . SER A 1 88 ? 4.308 11.666 -12.286 1.00 92.56 88 SER A CA 1
ATOM 652 C C . SER A 1 88 ? 5.098 10.565 -13.005 1.00 92.56 88 SER A C 1
ATOM 654 O O . SER A 1 88 ? 5.121 10.541 -14.230 1.00 92.56 88 SER A O 1
ATOM 656 N N . ASP A 1 89 ? 5.674 9.626 -12.252 1.00 91.25 89 ASP A N 1
ATOM 657 C CA . ASP A 1 89 ? 6.639 8.643 -12.767 1.00 91.25 89 ASP A CA 1
ATOM 658 C C . ASP A 1 89 ? 6.194 7.180 -12.573 1.00 91.25 89 ASP A C 1
ATOM 660 O O . ASP A 1 89 ? 7.002 6.254 -12.652 1.00 91.25 89 ASP A O 1
ATOM 664 N N . GLY A 1 90 ? 4.911 6.944 -12.278 1.00 94.50 90 GLY A N 1
ATOM 665 C CA . GLY A 1 90 ? 4.399 5.594 -12.019 1.00 94.50 90 GLY A CA 1
ATOM 666 C C . GLY A 1 90 ? 3.221 5.578 -11.055 1.00 94.50 90 GLY A C 1
ATOM 667 O O . GLY A 1 90 ? 2.298 6.375 -11.182 1.00 94.50 90 GLY A O 1
ATOM 668 N N . TYR A 1 91 ? 3.256 4.671 -10.083 1.00 96.62 91 TYR A N 1
ATOM 669 C CA . TYR A 1 91 ? 2.217 4.457 -9.083 1.00 96.62 91 TYR A CA 1
ATOM 670 C C . TYR A 1 91 ? 2.817 4.450 -7.679 1.00 96.62 91 TYR A C 1
ATOM 672 O O . TYR A 1 91 ? 3.830 3.799 -7.422 1.00 96.62 91 TYR A O 1
ATOM 680 N N . ARG A 1 92 ? 2.151 5.128 -6.746 1.00 96.75 92 ARG A N 1
ATOM 681 C CA . ARG A 1 92 ? 2.428 5.029 -5.313 1.00 96.75 92 ARG A CA 1
ATOM 682 C C . ARG A 1 92 ? 1.346 4.188 -4.653 1.00 96.75 92 ARG A C 1
ATOM 684 O O . ARG A 1 92 ? 0.158 4.436 -4.858 1.00 96.75 92 ARG A O 1
ATOM 691 N N . LEU A 1 93 ? 1.762 3.231 -3.832 1.00 97.31 93 LEU A N 1
ATOM 692 C CA . LEU A 1 93 ? 0.842 2.390 -3.073 1.00 97.31 93 LEU A CA 1
ATOM 693 C C . LEU A 1 93 ? 0.334 3.143 -1.839 1.00 97.31 93 LEU A C 1
ATOM 695 O O . LEU A 1 93 ? 1.121 3.650 -1.039 1.00 97.31 93 LEU A O 1
ATOM 699 N N . TRP A 1 94 ? -0.980 3.173 -1.669 1.00 97.19 94 TRP A N 1
ATOM 700 C CA . TRP A 1 94 ? -1.686 3.691 -0.505 1.00 97.19 94 TRP A CA 1
ATOM 701 C C . TRP A 1 94 ? -2.399 2.550 0.208 1.00 97.19 94 TRP A C 1
ATOM 703 O O . TRP A 1 94 ? -2.948 1.662 -0.432 1.00 97.19 94 TRP A O 1
ATOM 713 N N . LEU A 1 95 ? -2.405 2.589 1.536 1.00 96.69 95 LEU A N 1
ATOM 714 C CA . LEU A 1 95 ? -3.083 1.609 2.378 1.00 96.69 95 LEU A CA 1
ATOM 715 C C . LEU A 1 95 ? -4.155 2.317 3.196 1.00 96.69 95 LEU A C 1
ATOM 717 O O . LEU A 1 95 ? -3.898 3.383 3.761 1.00 96.69 95 LEU A O 1
ATOM 721 N N . GLN A 1 96 ? -5.332 1.717 3.286 1.00 95.88 96 GLN A N 1
ATOM 722 C CA . GLN A 1 96 ? -6.362 2.119 4.227 1.00 95.88 96 GLN A CA 1
ATOM 723 C C . GLN A 1 96 ? -6.122 1.381 5.539 1.00 95.88 96 GLN A C 1
ATOM 725 O O . GLN A 1 96 ? -6.062 0.153 5.555 1.00 95.88 96 GLN A O 1
ATOM 730 N N . LYS A 1 97 ? -5.952 2.125 6.627 1.00 91.94 97 LYS A N 1
ATOM 731 C CA . LYS A 1 97 ? -5.641 1.593 7.955 1.00 91.94 97 LYS A CA 1
ATOM 732 C C . LYS A 1 97 ? -6.646 2.087 8.983 1.00 91.94 97 LYS A C 1
ATOM 734 O O . LYS A 1 97 ? -7.248 3.135 8.771 1.00 91.94 97 LYS A O 1
ATOM 739 N N . GLY A 1 98 ? -6.805 1.345 10.072 1.00 85.12 98 GLY A N 1
ATOM 740 C CA . GLY A 1 98 ? -7.697 1.643 11.197 1.00 85.12 98 GLY A CA 1
ATOM 741 C C . GLY A 1 98 ? -7.197 1.011 12.479 1.00 85.12 98 GLY A C 1
ATOM 742 O O . GLY A 1 98 ? -6.366 0.077 12.375 1.00 85.12 98 GLY A O 1
#

pLDDT: mean 72.82, std 22.87, range [37.31, 97.81]

Secondary structure (DSSP, 8-state):
------------------------------------------PPP-----EEEEEEEEESSHHHHHHHHHHHHHH-TTEEEEEEEEETTEEEEEEEE-

Foldseek 3Di:
DDDDDDDDDDDDDDDDDDDDDDDDDDDDDDDDPPPPPPDPPPDDPPPDPKDKDWDPDFDQEPVVLVVVQVVCVVPPPQFPGKDFDDDPRHTTIITIGD

Radius of gyration: 30.4 Å; chains: 1; bounding box: 75×38×57 Å

Sequence (98 aa):
MRIIRNVLGSVGAAAALALAITATPAAAAAPAATASVVAPTAAEPSALALYWSPTNQYFTYKSTCDDRGAWYWDNYANVYSWDCRPTSDGYRLWLQKG